Protein AF-A0A7J3VFG9-F1 (afdb_monomer_lite)

Secondary structure (DSSP, 8-state):
---SS-S--S----------EEE--EEEPTTT--EEEPPPEEES-----

Foldseek 3Di:
DPPDDDDDPDDDDPDDPDQWDFDWDWDADPPPRDTDTDGTDTDNDDDDD

Sequence (49 aa):
RKKGYGGQKFPEQHNQAKVSKKQTLVLKCKECNYGMMRKGMRVKKLEVV

pLDDT: mean 88.04, std 7.31, range [60.47, 94.31]

Structure (mmCIF, N/CA/C/O backbone):
data_AF-A0A7J3VFG9-F1
#
_entry.id   AF-A0A7J3VFG9-F1
#
loop_
_atom_site.group_PDB
_atom_site.id
_atom_site.type_symbol
_atom_site.label_atom_id
_atom_site.label_alt_id
_atom_site.label_comp_id
_atom_site.label_asym_id
_atom_site.label_entity_id
_atom_site.label_seq_id
_atom_site.pdbx_PDB_ins_code
_atom_site.Cartn_x
_atom_site.Cartn_y
_atom_site.Cartn_z
_atom_site.occupancy
_atom_site.B_iso_or_equiv
_atom_site.auth_seq_id
_atom_site.auth_comp_id
_atom_site.auth_asym_id
_atom_site.auth_atom_id
_atom_site.pdbx_PDB_model_num
ATOM 1 N N . ARG A 1 1 ? 19.098 15.672 -3.814 1.00 60.47 1 ARG A N 1
ATOM 2 C CA . ARG A 1 1 ? 18.809 15.700 -5.274 1.00 60.47 1 ARG A CA 1
ATOM 3 C C . ARG A 1 1 ? 20.140 15.573 -6.004 1.00 60.47 1 ARG A C 1
ATOM 5 O O . ARG A 1 1 ? 21.017 16.355 -5.671 1.00 60.47 1 ARG A O 1
ATOM 12 N N . LYS A 1 2 ? 20.347 14.598 -6.905 1.00 63.69 2 LYS A N 1
ATOM 13 C CA . LYS A 1 2 ? 21.532 14.689 -7.781 1.00 63.69 2 LYS A CA 1
ATOM 14 C C . LYS A 1 2 ? 21.199 15.795 -8.778 1.00 63.69 2 LYS A C 1
ATOM 16 O O . LYS A 1 2 ? 20.235 15.655 -9.519 1.00 63.69 2 LYS A O 1
ATOM 21 N N . LYS A 1 3 ? 21.870 16.935 -8.638 1.00 75.12 3 LYS A N 1
ATOM 22 C CA . LYS A 1 3 ? 21.771 18.064 -9.560 1.00 75.12 3 LYS A CA 1
ATOM 23 C C . LYS A 1 3 ? 22.892 17.870 -10.581 1.00 75.12 3 LYS A C 1
ATOM 25 O O . LYS A 1 3 ? 24.029 17.657 -10.173 1.00 75.12 3 LYS A O 1
ATOM 30 N N . GLY A 1 4 ? 22.542 17.855 -11.859 1.00 79.94 4 GLY A N 1
ATOM 31 C CA . GLY A 1 4 ? 23.435 17.557 -12.976 1.00 79.94 4 GLY A CA 1
ATOM 32 C C . GLY A 1 4 ? 22.640 17.038 -14.175 1.00 79.94 4 GLY A C 1
ATOM 33 O O . GLY A 1 4 ? 21.444 16.770 -14.048 1.00 79.94 4 GLY A O 1
ATOM 34 N N . TYR A 1 5 ? 23.304 16.902 -15.319 1.00 80.94 5 TYR A N 1
ATOM 35 C CA . TYR A 1 5 ? 22.722 16.346 -16.539 1.00 80.94 5 TYR A CA 1
ATOM 36 C C . TYR A 1 5 ? 23.082 14.864 -16.665 1.00 80.94 5 TYR A C 1
ATOM 38 O O . TYR A 1 5 ? 24.209 14.475 -16.365 1.00 80.94 5 TYR A O 1
ATOM 46 N N . GLY A 1 6 ? 22.115 14.051 -17.098 1.00 72.75 6 GLY A N 1
ATOM 47 C CA . GLY A 1 6 ? 22.306 12.625 -17.356 1.00 72.75 6 GLY A CA 1
ATOM 48 C C . GLY A 1 6 ? 21.494 11.695 -16.451 1.00 72.75 6 GLY A C 1
ATOM 49 O O . GLY A 1 6 ? 21.818 11.496 -15.281 1.00 72.75 6 GLY A O 1
ATOM 50 N N . GLY A 1 7 ? 20.498 11.060 -17.074 1.00 80.06 7 GLY A N 1
ATOM 51 C CA . GLY A 1 7 ? 20.143 9.658 -16.861 1.00 80.06 7 GLY A CA 1
ATOM 52 C C . GLY A 1 7 ? 19.353 9.263 -15.613 1.00 80.06 7 GLY A C 1
ATOM 53 O O . GLY A 1 7 ? 19.183 9.991 -14.633 1.00 80.06 7 GLY A O 1
ATOM 54 N N . GLN A 1 8 ? 18.878 8.023 -15.674 1.00 81.88 8 GLN A N 1
ATOM 55 C CA . GLN A 1 8 ? 18.173 7.351 -14.601 1.00 81.88 8 GLN A CA 1
ATOM 56 C C . GLN A 1 8 ? 19.146 6.968 -13.481 1.00 81.88 8 GLN A C 1
ATOM 58 O O . GLN A 1 8 ? 19.968 6.065 -13.597 1.00 81.88 8 GLN A O 1
ATOM 63 N N . LYS A 1 9 ? 19.064 7.707 -12.374 1.00 82.69 9 LYS A N 1
ATOM 64 C CA . LYS A 1 9 ? 19.979 7.603 -11.229 1.00 82.69 9 LYS A CA 1
ATOM 65 C C . LYS A 1 9 ? 19.861 6.287 -10.447 1.00 82.69 9 LYS A C 1
ATOM 67 O O . LYS A 1 9 ? 20.833 5.884 -9.808 1.00 82.69 9 LYS A O 1
ATOM 72 N N . PHE A 1 10 ? 18.667 5.706 -1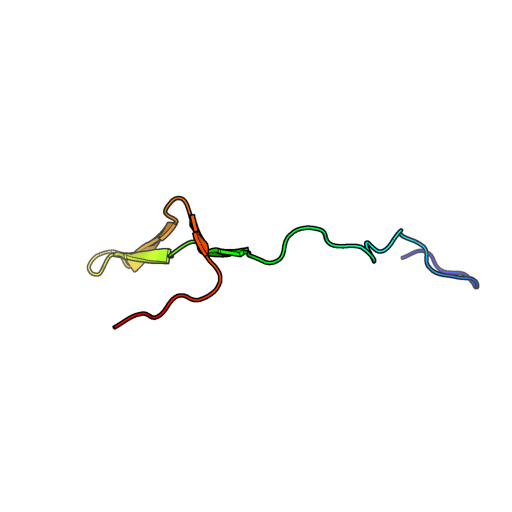0.395 1.00 86.94 10 PHE A N 1
ATOM 73 C CA . PHE A 1 10 ? 18.352 4.532 -9.587 1.00 86.94 10 PHE A CA 1
ATOM 74 C C . PHE A 1 10 ? 17.799 3.429 -10.486 1.00 86.94 10 PHE A C 1
ATOM 76 O O . PHE A 1 10 ? 17.046 3.745 -11.409 1.00 86.94 10 PHE A O 1
ATOM 83 N N . PRO A 1 11 ? 18.142 2.158 -10.226 1.00 87.62 11 PRO A N 1
ATOM 84 C CA . PRO A 1 11 ? 17.599 1.058 -11.004 1.00 87.62 11 PRO A CA 1
ATOM 85 C C . PRO A 1 11 ? 16.083 0.988 -10.811 1.00 87.62 11 PRO A C 1
ATOM 87 O O . PRO A 1 11 ? 15.590 1.039 -9.682 1.00 87.62 11 PRO A O 1
ATOM 90 N N . GLU A 1 12 ? 15.349 0.851 -11.909 1.00 90.44 12 GLU A N 1
ATOM 91 C CA . GLU A 1 12 ? 13.932 0.507 -11.873 1.00 90.44 12 GLU A CA 1
ATOM 92 C C . GLU A 1 12 ? 13.760 -0.994 -12.075 1.00 90.44 12 GLU A C 1
ATOM 94 O O . GLU A 1 12 ? 14.455 -1.633 -12.865 1.00 90.44 12 GLU A O 1
ATOM 99 N N . GLN A 1 13 ? 12.823 -1.572 -11.327 1.00 92.88 13 GLN A N 1
ATOM 100 C CA . GLN A 1 13 ? 12.493 -2.981 -11.465 1.00 92.88 13 GLN A CA 1
ATOM 101 C C . GLN A 1 13 ? 11.474 -3.164 -12.593 1.00 92.88 13 GLN A C 1
ATOM 103 O O . GLN A 1 13 ? 10.276 -2.958 -12.385 1.00 92.88 13 GLN A O 1
ATOM 108 N N . HIS A 1 14 ? 11.948 -3.591 -13.764 1.00 90.62 14 HIS A N 1
ATOM 109 C CA . HIS A 1 14 ? 11.104 -3.825 -14.940 1.00 90.62 14 HIS A CA 1
ATOM 110 C C . HIS A 1 14 ? 10.376 -5.180 -14.887 1.00 90.62 14 HIS A C 1
ATOM 112 O O . HIS A 1 14 ? 9.201 -5.266 -15.237 1.00 90.62 14 HIS A O 1
ATOM 118 N N . ASN A 1 15 ? 11.029 -6.234 -14.380 1.00 91.94 15 ASN A N 1
ATOM 119 C CA . ASN A 1 15 ? 10.520 -7.608 -14.470 1.00 91.94 15 ASN A CA 1
ATOM 120 C C . ASN A 1 15 ? 9.973 -8.102 -13.124 1.00 91.94 15 ASN A C 1
ATOM 122 O O . ASN A 1 15 ? 10.660 -8.752 -12.334 1.00 91.94 15 ASN A O 1
ATOM 126 N N . GLN A 1 16 ? 8.707 -7.792 -12.840 1.00 91.62 16 GLN A N 1
ATOM 127 C CA . GLN A 1 16 ? 8.048 -8.204 -11.598 1.00 91.62 16 GLN A CA 1
ATOM 128 C C . GLN A 1 16 ? 7.446 -9.614 -11.724 1.00 91.62 16 GLN A C 1
ATOM 130 O O . GLN A 1 16 ? 6.406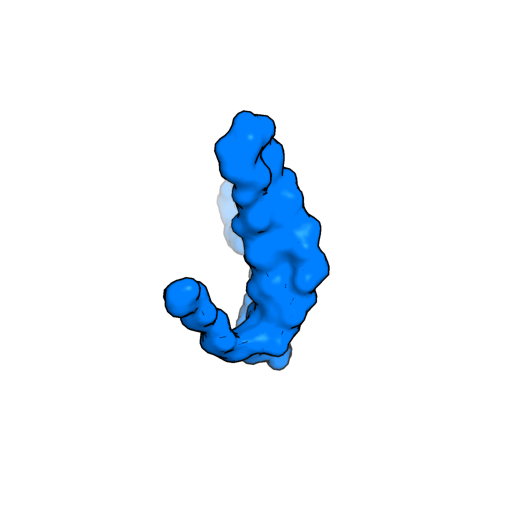 -9.808 -12.342 1.00 91.62 16 GLN A O 1
ATOM 135 N N . ALA A 1 17 ? 8.054 -10.611 -11.070 1.00 93.06 17 ALA A N 1
ATOM 136 C CA . ALA A 1 17 ? 7.595 -12.009 -11.130 1.00 93.06 17 ALA A CA 1
ATOM 137 C C . ALA A 1 17 ? 6.248 -12.279 -10.424 1.00 93.06 17 ALA A C 1
ATOM 139 O O . ALA A 1 17 ? 5.622 -13.323 -10.601 1.00 93.06 17 ALA A O 1
ATOM 140 N N . LYS A 1 18 ? 5.823 -11.392 -9.523 1.00 92.81 18 LYS A N 1
ATOM 141 C CA . LYS A 1 18 ? 4.685 -11.625 -8.631 1.00 92.81 18 LYS A CA 1
ATOM 142 C C . LYS A 1 18 ? 3.413 -10.988 -9.192 1.00 92.81 18 LYS A C 1
ATOM 144 O O . LYS A 1 18 ? 3.261 -9.778 -9.144 1.00 92.81 18 LYS A O 1
ATOM 149 N N . VAL A 1 19 ? 2.455 -11.826 -9.592 1.00 92.69 19 VAL A N 1
ATOM 150 C CA . VAL A 1 19 ? 1.159 -11.396 -10.167 1.00 92.69 19 VAL A CA 1
ATOM 151 C C . VAL A 1 19 ? 0.083 -11.028 -9.134 1.00 92.69 19 VAL A C 1
ATOM 153 O O . VAL A 1 19 ? -0.972 -10.515 -9.484 1.00 92.69 19 VAL A O 1
ATOM 156 N N . SER A 1 20 ? 0.316 -11.329 -7.854 1.00 93.62 20 SER A N 1
ATOM 157 C CA . SER A 1 20 ? -0.627 -11.077 -6.751 1.00 93.62 20 SER A CA 1
ATOM 158 C C . SER A 1 20 ? -0.042 -10.133 -5.701 1.00 93.62 20 SER A C 1
ATOM 160 O O . SER A 1 20 ? 1.177 -9.957 -5.612 1.00 93.62 20 SER A O 1
ATOM 162 N N . LYS A 1 21 ? -0.892 -9.534 -4.867 1.00 92.81 21 LYS A N 1
ATOM 163 C CA . LYS A 1 21 ? -0.468 -8.647 -3.772 1.00 92.81 21 LYS A CA 1
ATOM 164 C C . LYS A 1 21 ? -0.942 -9.205 -2.436 1.00 92.81 21 LYS A C 1
ATOM 166 O O . LYS A 1 21 ? -1.960 -9.891 -2.384 1.00 92.81 21 LYS A O 1
ATOM 171 N N . LYS A 1 22 ? -0.187 -8.945 -1.362 1.00 92.62 22 LYS A N 1
ATOM 172 C CA . LYS A 1 22 ? -0.668 -9.198 0.002 1.00 92.62 22 LYS A CA 1
ATOM 173 C C . LYS A 1 22 ? -1.687 -8.116 0.337 1.00 92.62 22 LYS A C 1
ATOM 175 O O . LYS A 1 22 ? -1.324 -6.947 0.331 1.00 92.62 22 LYS A O 1
ATOM 180 N N . GLN A 1 23 ? -2.925 -8.503 0.605 1.00 92.06 23 GLN A N 1
ATOM 181 C CA . GLN A 1 23 ? -3.957 -7.578 1.058 1.00 92.06 23 GLN A CA 1
ATOM 182 C C . GLN A 1 23 ? -4.003 -7.610 2.581 1.00 92.06 23 GLN A C 1
ATOM 184 O O . GLN A 1 23 ? -4.307 -8.645 3.173 1.00 92.06 23 GLN A O 1
ATOM 189 N N . THR A 1 24 ? -3.633 -6.499 3.211 1.00 92.06 24 THR A N 1
ATOM 190 C CA . THR A 1 24 ? -3.710 -6.293 4.662 1.00 92.06 24 THR A CA 1
ATOM 191 C C . THR A 1 24 ? -4.950 -5.478 4.982 1.00 92.06 24 THR A C 1
ATOM 193 O O . THR A 1 24 ? -5.100 -4.367 4.479 1.00 92.06 24 THR A O 1
ATOM 196 N N . LEU A 1 25 ? -5.818 -6.016 5.835 1.00 90.00 25 LEU A N 1
ATOM 197 C CA . LEU A 1 25 ? -6.995 -5.302 6.312 1.00 90.00 25 LEU A CA 1
ATOM 198 C C . LEU A 1 25 ? -6.628 -4.467 7.538 1.00 90.00 25 LEU A C 1
ATOM 200 O O . LEU A 1 25 ? 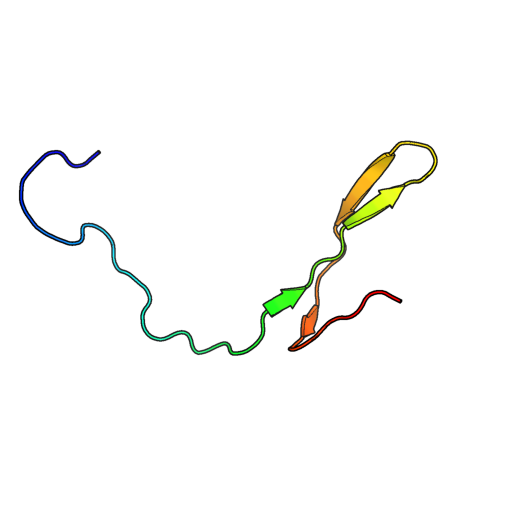-5.968 -4.961 8.460 1.00 90.00 25 LEU A O 1
ATOM 204 N N . VAL A 1 26 ? -7.083 -3.216 7.539 1.00 91.06 26 VAL A N 1
ATOM 205 C CA . VAL A 1 26 ? -7.053 -2.347 8.713 1.00 91.06 26 VAL A CA 1
ATOM 206 C C . VAL A 1 26 ? -8.411 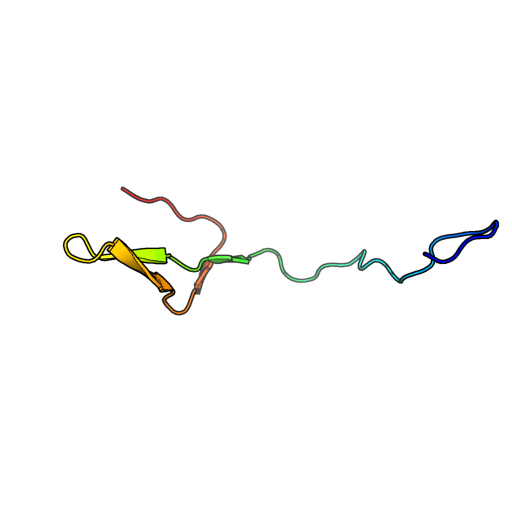-2.449 9.390 1.00 91.06 26 VAL A C 1
ATOM 208 O O . VAL A 1 26 ? -9.431 -2.081 8.816 1.00 91.06 26 VAL A O 1
ATOM 211 N N . LEU A 1 27 ? -8.420 -2.978 10.608 1.00 90.69 27 LEU A N 1
ATOM 212 C CA . LEU A 1 27 ? -9.607 -3.069 11.443 1.00 90.69 27 LEU A CA 1
ATOM 213 C C . LEU A 1 27 ? -9.638 -1.865 12.370 1.00 90.69 27 LEU A C 1
ATOM 215 O O . LEU A 1 27 ? -8.692 -1.644 13.126 1.00 90.69 27 LEU A O 1
ATOM 219 N N . LYS A 1 28 ? -10.723 -1.100 12.321 1.00 92.31 28 LYS A N 1
ATOM 220 C CA . LYS A 1 28 ? -10.928 0.039 13.209 1.00 92.31 28 LYS A CA 1
ATOM 221 C C . LYS A 1 28 ? -11.803 -0.381 14.386 1.00 92.31 28 LYS A C 1
ATOM 223 O O . LYS A 1 28 ? -12.902 -0.894 14.181 1.00 92.31 28 LYS A O 1
ATOM 228 N N . CYS A 1 29 ? -11.321 -0.171 15.608 1.00 91.56 29 CYS A N 1
ATOM 229 C CA . CYS A 1 29 ? -12.137 -0.365 16.803 1.00 91.56 29 CYS A CA 1
ATOM 230 C C . CYS A 1 29 ? -13.276 0.667 16.828 1.00 91.56 29 CYS A C 1
ATOM 232 O O . CYS A 1 29 ? -13.031 1.850 16.595 1.00 91.56 29 CYS A O 1
ATOM 234 N N . LYS A 1 30 ? -14.509 0.236 17.114 1.00 92.25 30 LYS A N 1
ATOM 235 C CA . LYS A 1 30 ? -15.680 1.131 17.153 1.00 92.25 30 LYS A CA 1
ATOM 236 C C . LYS A 1 30 ? -15.677 2.068 18.364 1.00 92.25 30 LYS A C 1
ATOM 238 O O . LYS A 1 30 ? -16.178 3.177 18.259 1.00 92.25 30 LYS A O 1
ATOM 243 N N . GLU A 1 31 ? -15.095 1.637 19.479 1.00 94.31 31 GLU A N 1
ATOM 244 C CA . GLU A 1 31 ? -15.126 2.371 20.750 1.00 94.31 31 GLU A CA 1
ATOM 245 C C . GLU A 1 31 ? -13.985 3.388 20.848 1.00 94.31 31 GLU A C 1
ATOM 247 O O . GLU A 1 31 ? -14.211 4.566 21.102 1.00 94.31 31 GLU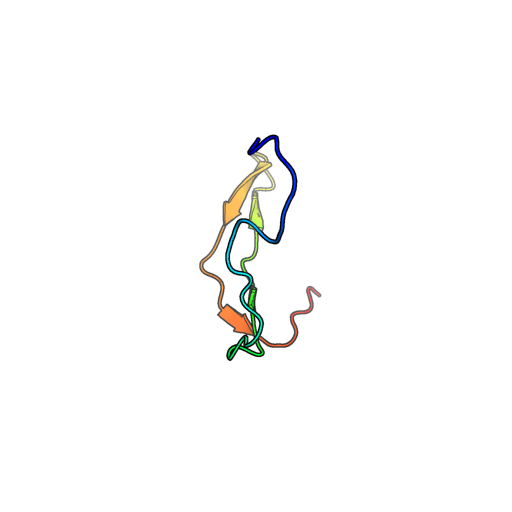 A O 1
ATOM 252 N N . CYS A 1 32 ? -12.747 2.951 20.593 1.00 91.62 32 CYS A N 1
ATOM 253 C CA . CYS A 1 32 ? -11.554 3.788 20.760 1.00 91.62 32 CYS A CA 1
ATOM 254 C C . CYS A 1 32 ? -10.939 4.288 19.443 1.00 91.62 32 CYS A C 1
ATOM 256 O O . CYS A 1 32 ? -9.909 4.956 19.464 1.00 91.62 32 CYS A O 1
ATOM 258 N N . ASN A 1 33 ? -11.532 3.964 18.286 1.00 89.62 33 ASN A N 1
ATOM 259 C CA . ASN A 1 33 ? -11.065 4.353 16.946 1.00 89.62 33 ASN A CA 1
ATOM 260 C C . ASN A 1 33 ? -9.641 3.900 16.560 1.00 89.62 33 ASN A C 1
ATOM 262 O O . ASN A 1 33 ? -9.168 4.255 15.477 1.00 89.62 33 ASN A O 1
ATOM 266 N N . TYR A 1 34 ? -8.972 3.088 17.382 1.00 93.19 34 TYR A N 1
ATOM 267 C CA . TYR A 1 34 ? -7.641 2.567 17.085 1.00 93.19 34 TYR A CA 1
ATOM 268 C C . TYR A 1 34 ? -7.662 1.615 15.879 1.00 93.19 34 TYR A C 1
ATOM 270 O O . TYR A 1 34 ? -8.548 0.762 15.755 1.00 93.19 34 TYR A O 1
ATOM 278 N N . GLY A 1 35 ? -6.686 1.774 14.982 1.00 91.94 35 GLY A N 1
ATOM 279 C CA . GLY A 1 35 ? -6.522 0.956 13.784 1.00 91.94 35 GLY A CA 1
ATOM 280 C C . GLY A 1 35 ? -5.522 -0.172 14.011 1.00 91.94 35 GLY A C 1
ATOM 281 O O . GLY A 1 35 ? -4.360 0.079 14.314 1.00 91.94 35 GLY A O 1
ATOM 282 N N . MET A 1 36 ? -5.952 -1.416 13.812 1.00 90.50 36 MET A N 1
ATOM 283 C CA . MET A 1 36 ? -5.095 -2.599 13.875 1.00 90.50 36 MET A CA 1
ATOM 284 C C . MET A 1 36 ? -4.929 -3.216 12.492 1.00 90.50 36 MET A C 1
ATOM 286 O O . MET A 1 36 ? -5.911 -3.500 11.806 1.00 90.50 36 MET A O 1
ATOM 290 N N . MET A 1 37 ? -3.686 -3.484 12.095 1.00 93.31 37 MET A N 1
ATOM 291 C CA . MET A 1 37 ? -3.387 -4.170 10.841 1.00 93.31 37 MET A CA 1
ATOM 292 C C . MET A 1 37 ? -3.189 -5.664 11.093 1.00 93.31 37 MET A C 1
ATOM 294 O O . MET A 1 37 ? -2.315 -6.065 11.862 1.00 93.31 37 MET A O 1
ATOM 298 N N . ARG A 1 38 ? -3.985 -6.508 10.431 1.00 87.00 38 ARG A N 1
ATOM 299 C CA . ARG A 1 38 ? -3.782 -7.964 10.473 1.00 87.00 38 ARG A CA 1
ATOM 300 C C . ARG A 1 38 ? -2.787 -8.413 9.409 1.00 87.00 38 ARG A C 1
ATOM 302 O O . ARG A 1 38 ? -2.587 -7.745 8.393 1.00 87.00 38 ARG A O 1
ATOM 309 N N . LYS A 1 39 ? -2.188 -9.590 9.623 1.00 89.19 39 LYS A N 1
ATOM 310 C CA . LYS A 1 39 ? -1.361 -10.252 8.605 1.00 89.19 39 LYS A CA 1
ATOM 311 C C . LYS A 1 39 ? -2.190 -10.442 7.333 1.00 89.19 39 LYS A C 1
ATOM 313 O O . LYS A 1 39 ? -3.270 -11.023 7.372 1.00 89.19 39 LYS A O 1
ATOM 318 N N . GLY A 1 40 ? -1.671 -9.931 6.222 1.00 87.81 40 GLY A N 1
ATOM 319 C CA . GLY A 1 40 ? -2.335 -10.007 4.927 1.00 87.81 40 GLY A CA 1
ATOM 320 C C . GLY A 1 40 ? -2.021 -11.291 4.166 1.00 87.81 40 GLY A C 1
ATOM 321 O O . GLY A 1 40 ? -0.928 -11.852 4.290 1.00 87.81 40 GLY A O 1
ATOM 322 N N . MET A 1 41 ? -2.960 -11.718 3.322 1.00 91.81 41 MET A N 1
ATOM 323 C CA . MET A 1 41 ? -2.816 -12.884 2.441 1.00 91.81 41 MET A CA 1
ATOM 324 C C . MET A 1 41 ? -2.602 -12.453 0.989 1.00 91.81 41 MET A C 1
ATOM 326 O O . MET A 1 41 ? -3.070 -11.393 0.573 1.00 91.81 41 MET A O 1
ATOM 330 N N . ARG A 1 42 ? -1.872 -13.259 0.205 1.00 93.38 42 ARG A N 1
ATOM 331 C CA . ARG A 1 42 ? -1.671 -12.991 -1.227 1.00 93.38 42 ARG A CA 1
ATOM 332 C C . ARG A 1 42 ? -2.914 -13.396 -2.004 1.00 93.38 42 ARG A C 1
ATOM 334 O O . ARG A 1 42 ? -3.179 -14.583 -2.138 1.00 93.38 42 ARG A O 1
ATOM 341 N N . VAL A 1 43 ? -3.621 -12.422 -2.561 1.00 92.81 43 VAL A N 1
ATOM 342 C CA . VAL A 1 43 ? -4.846 -12.654 -3.337 1.00 92.81 43 VAL A CA 1
ATOM 343 C C . VAL A 1 43 ? -4.820 -11.849 -4.637 1.00 92.81 43 VAL A C 1
ATOM 345 O O . VAL A 1 43 ? -4.092 -10.858 -4.750 1.00 92.81 43 VAL A O 1
ATOM 348 N N . LYS A 1 44 ? -5.566 -12.310 -5.649 1.00 92.00 44 LYS A N 1
ATOM 349 C CA . LYS A 1 44 ? -5.758 -11.582 -6.918 1.00 92.00 44 LYS A CA 1
ATOM 350 C C . LYS A 1 44 ? -6.904 -10.568 -6.824 1.00 92.00 44 LYS A C 1
ATOM 352 O O . LYS A 1 44 ? -6.792 -9.487 -7.385 1.00 92.00 44 LYS A O 1
ATOM 357 N N . LYS A 1 45 ? -7.966 -10.909 -6.088 1.00 89.81 45 LYS A N 1
ATOM 358 C CA . LYS A 1 45 ? -9.154 -10.081 -5.860 1.00 89.81 45 LYS A CA 1
ATOM 359 C C . LYS A 1 45 ? -9.602 -10.233 -4.403 1.00 89.81 45 LYS A C 1
ATOM 361 O O . LYS A 1 45 ? -9.476 -11.324 -3.851 1.00 89.81 45 LYS A O 1
ATOM 366 N N . LEU A 1 46 ? -10.061 -9.145 -3.791 1.00 89.81 46 LEU A N 1
ATOM 367 C CA . LEU A 1 46 ? -10.657 -9.112 -2.454 1.00 89.81 46 LEU A CA 1
ATOM 368 C C . LEU A 1 46 ? -11.860 -8.173 -2.523 1.00 89.81 46 LEU A C 1
ATOM 370 O O . LEU A 1 46 ? -11.722 -7.058 -3.019 1.00 89.81 46 LEU A O 1
ATOM 374 N N . GLU A 1 47 ? -13.011 -8.633 -2.048 1.00 90.62 47 GLU A N 1
ATOM 375 C CA . GLU A 1 47 ? -14.242 -7.849 -1.944 1.00 90.62 47 GLU A CA 1
ATOM 376 C C . GLU A 1 47 ? -14.650 -7.802 -0.469 1.00 90.62 47 GLU A C 1
ATOM 378 O O . GLU A 1 47 ? -14.523 -8.801 0.241 1.00 90.62 47 GLU A O 1
ATOM 383 N N . VAL A 1 48 ? -15.069 -6.628 -0.001 1.00 86.81 48 VAL A N 1
ATOM 384 C CA . VAL A 1 48 ? -15.648 -6.442 1.334 1.00 86.81 48 VAL A CA 1
ATOM 385 C C . VAL A 1 48 ? -17.156 -6.376 1.128 1.00 86.81 48 VAL A C 1
ATOM 387 O O . VAL A 1 48 ? -17.610 -5.505 0.387 1.00 86.81 48 VAL A O 1
ATOM 390 N N . VAL A 1 49 ? -17.887 -7.322 1.717 1.00 79.12 49 VAL A N 1
ATOM 391 C CA . VAL A 1 49 ? -19.359 -7.386 1.697 1.00 79.12 49 VAL A CA 1
ATOM 392 C C . VAL A 1 49 ? -19.907 -6.735 2.956 1.00 79.12 49 VAL A C 1
ATOM 394 O O . VAL A 1 49 ? -19.296 -6.962 4.028 1.00 79.12 49 VAL A O 1
#
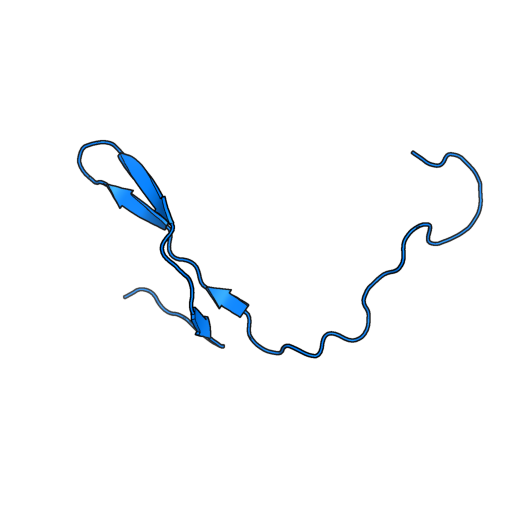
Radius of gyration: 19.06 Å; chains: 1; bounding box: 43×31×38 Å